Protein AF-A0A7C5BR50-F1 (afdb_monomer)

Secondary structure (DSSP, 8-state):
-PPP-----HHHHHHHHHHHTTS-GGGTTSHHHHHHHHHH--SS--HHHHHHHTT--TTHHHHHHHHHHHHTTHHHHHHHHHHHHHHHS---S--------------STT-TTTTT----

Nearest PDB structures (foldseek):
  7sbo-assembly1_B  TM=2.735E-01  e=9.217E+00  Severe acute respiratory syndrome coronavirus 2

Solvent-accessible surface area (backbone atoms only — not comparable to full-atom values): 7724 Å² total; per-residue (Å²): 132,88,74,80,87,76,75,72,56,70,65,55,55,52,50,49,51,53,43,39,70,63,52,61,75,91,63,64,81,60,48,65,55,51,53,48,7,70,73,68,42,78,78,74,95,41,71,72,46,12,38,42,69,65,70,54,71,90,60,57,67,61,51,54,56,48,49,58,57,46,60,79,35,43,68,51,32,49,51,42,47,51,55,48,47,65,73,70,47,90,75,68,101,74,81,83,90,81,87,83,84,73,62,66,86,61,85,61,100,88,44,85,52,52,68,68,57,73,87,129

Structure (mmCIF, N/CA/C/O backbone):
data_AF-A0A7C5BR50-F1
#
_entry.id   AF-A0A7C5BR50-F1
#
loop_
_atom_site.group_PDB
_atom_site.id
_atom_site.type_symbol
_atom_site.label_atom_id
_atom_site.label_alt_id
_atom_site.label_comp_id
_atom_site.label_asym_id
_atom_site.label_entity_id
_atom_site.label_seq_id
_atom_site.pdbx_PDB_ins_code
_atom_site.Cartn_x
_atom_site.Cartn_y
_atom_site.Car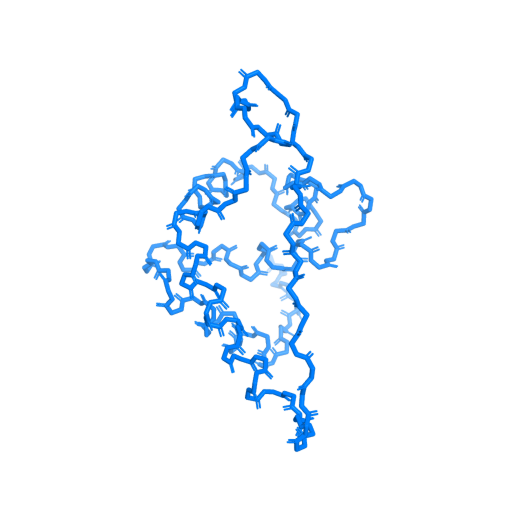tn_z
_atom_site.occupancy
_atom_site.B_iso_or_equiv
_atom_site.auth_seq_id
_atom_site.auth_comp_id
_atom_site.auth_asym_id
_atom_site.auth_atom_id
_atom_site.pdbx_PDB_model_num
ATOM 1 N N . MET A 1 1 ? 18.582 -23.118 -17.614 1.00 38.44 1 MET A N 1
ATOM 2 C CA . MET A 1 1 ? 18.228 -21.983 -16.731 1.00 38.44 1 MET A CA 1
ATOM 3 C C . MET A 1 1 ? 17.505 -22.529 -15.511 1.00 38.44 1 MET A C 1
ATOM 5 O O . MET A 1 1 ? 16.447 -23.127 -15.672 1.00 38.44 1 MET A O 1
ATOM 9 N N . ALA A 1 2 ? 18.101 -22.405 -14.323 1.00 34.56 2 ALA A N 1
ATOM 10 C CA . ALA A 1 2 ? 17.467 -22.831 -13.079 1.00 34.56 2 ALA A CA 1
ATOM 11 C C . ALA A 1 2 ? 16.257 -21.930 -12.801 1.00 34.56 2 ALA A C 1
ATOM 13 O O . ALA A 1 2 ? 16.392 -20.708 -12.745 1.00 34.56 2 ALA A O 1
ATOM 14 N N . ARG A 1 3 ? 15.067 -22.524 -12.683 1.00 32.69 3 ARG A N 1
ATOM 15 C CA . ARG A 1 3 ? 13.879 -21.794 -12.232 1.00 32.69 3 ARG A CA 1
ATOM 16 C C . ARG A 1 3 ? 14.086 -21.460 -10.751 1.00 32.69 3 ARG A C 1
ATOM 18 O O . ARG A 1 3 ? 14.467 -22.365 -10.008 1.00 32.69 3 ARG A O 1
ATOM 25 N N . PRO A 1 4 ? 13.881 -20.209 -10.308 1.00 38.22 4 PRO A N 1
ATOM 26 C CA . PRO A 1 4 ? 13.996 -19.884 -8.894 1.00 38.22 4 PRO A CA 1
ATOM 27 C C . PRO A 1 4 ? 13.007 -20.754 -8.108 1.00 38.22 4 PRO A C 1
ATOM 29 O O . PRO A 1 4 ? 11.806 -20.717 -8.357 1.00 38.22 4 PRO A O 1
ATOM 32 N N . ASN A 1 5 ? 13.526 -21.562 -7.177 1.00 44.72 5 ASN A N 1
ATOM 33 C CA . ASN A 1 5 ? 12.764 -22.526 -6.370 1.00 44.72 5 ASN A CA 1
ATOM 34 C C . ASN A 1 5 ? 12.019 -21.852 -5.198 1.00 44.72 5 ASN A C 1
ATOM 36 O O . ASN A 1 5 ? 11.689 -22.481 -4.196 1.00 44.72 5 ASN A O 1
ATOM 40 N N . TRP A 1 6 ? 11.806 -20.540 -5.303 1.00 44.88 6 TRP A N 1
ATOM 41 C CA . TRP A 1 6 ? 11.078 -19.755 -4.323 1.00 44.88 6 TRP A CA 1
ATOM 42 C C . TRP A 1 6 ? 9.585 -19.857 -4.620 1.00 44.88 6 TRP A C 1
ATOM 44 O O . TRP A 1 6 ? 9.068 -19.204 -5.528 1.00 44.88 6 TRP A O 1
ATOM 54 N N . GLN A 1 7 ? 8.892 -20.686 -3.845 1.00 44.97 7 GLN A N 1
ATOM 55 C CA . GLN A 1 7 ? 7.439 -20.677 -3.797 1.00 44.97 7 GLN A CA 1
ATOM 56 C C . GLN A 1 7 ? 7.009 -19.702 -2.711 1.00 44.97 7 GLN A C 1
ATOM 58 O O . GLN A 1 7 ? 7.209 -19.909 -1.517 1.00 44.97 7 GLN A O 1
ATOM 63 N N . CYS A 1 8 ? 6.441 -18.597 -3.163 1.00 49.31 8 CYS A N 1
ATOM 64 C CA . CYS A 1 8 ? 5.747 -17.651 -2.321 1.00 49.31 8 CYS A CA 1
ATOM 65 C C . CYS A 1 8 ? 4.699 -18.389 -1.444 1.00 49.31 8 CYS A C 1
ATOM 67 O O . CYS A 1 8 ? 3.959 -19.215 -1.986 1.00 49.31 8 CYS A O 1
ATOM 69 N N . PRO A 1 9 ? 4.598 -18.110 -0.124 1.00 57.06 9 PRO A N 1
ATOM 70 C CA . PRO A 1 9 ? 3.550 -18.692 0.714 1.00 57.06 9 PRO A CA 1
ATOM 71 C C . PRO A 1 9 ? 2.178 -18.482 0.063 1.00 57.06 9 PRO A C 1
ATOM 73 O O . PRO A 1 9 ? 1.905 -17.382 -0.411 1.00 57.06 9 PRO A O 1
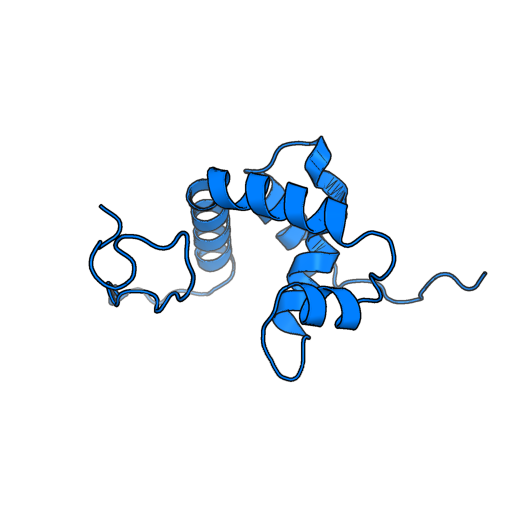AT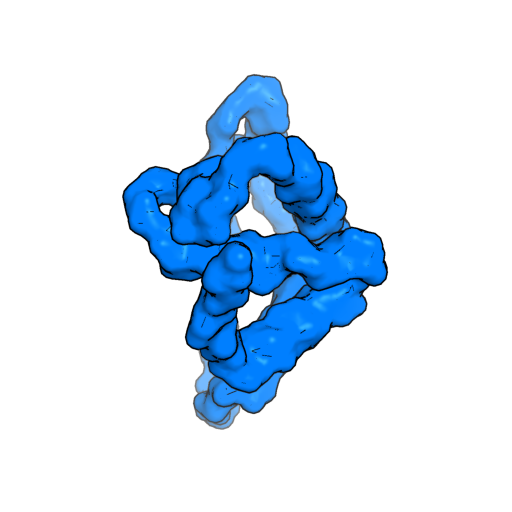OM 76 N N . SER A 1 10 ? 1.306 -19.493 0.038 1.00 62.19 10 SER A N 1
ATOM 77 C CA . SER A 1 10 ? -0.008 -19.417 -0.636 1.00 62.19 10 SER A CA 1
ATOM 78 C C . SER A 1 10 ? -0.791 -18.149 -0.274 1.00 62.19 10 SER A C 1
ATOM 80 O O . SER A 1 10 ? -1.314 -17.465 -1.153 1.00 62.19 10 SER A O 1
ATOM 82 N N . LYS A 1 11 ? -0.735 -17.763 1.006 1.00 69.12 11 LYS A N 1
ATOM 83 C CA . LYS A 1 11 ? -1.307 -16.519 1.536 1.00 69.12 11 LYS A CA 1
ATOM 84 C C . LYS A 1 11 ? -0.746 -15.257 0.882 1.00 69.12 11 LYS A C 1
ATOM 86 O O . LYS A 1 11 ? -1.487 -14.320 0.655 1.00 69.12 11 LYS A O 1
ATOM 91 N N . TRP A 1 12 ? 0.542 -15.202 0.554 1.00 73.44 12 TRP A N 1
ATOM 92 C CA . TRP A 1 12 ? 1.130 -14.025 -0.089 1.00 73.44 12 TRP A CA 1
ATOM 93 C C . TRP A 1 12 ? 0.658 -13.856 -1.529 1.00 73.44 12 TRP A C 1
ATOM 95 O O . TRP A 1 12 ? 0.381 -12.732 -1.937 1.00 73.44 12 TRP A O 1
ATOM 105 N N . SER A 1 13 ? 0.544 -14.941 -2.299 1.00 74.44 13 SER A N 1
ATOM 106 C CA . SER A 1 13 ? -0.008 -14.852 -3.658 1.00 74.44 13 SER A CA 1
ATOM 107 C C . SER A 1 13 ? -1.475 -14.420 -3.607 1.00 74.44 13 SER A C 1
ATOM 109 O O . SER A 1 13 ? -1.856 -13.467 -4.278 1.00 74.44 13 SER A O 1
ATOM 111 N N . GLU A 1 14 ? -2.254 -15.028 -2.711 1.00 78.31 14 GLU A N 1
ATOM 112 C CA . GLU A 1 14 ? -3.658 -14.682 -2.474 1.00 78.31 14 GLU A CA 1
ATOM 113 C C . GLU A 1 14 ? -3.836 -13.218 -2.039 1.00 78.31 14 GLU A C 1
ATOM 115 O O . GLU A 1 14 ? -4.649 -12.490 -2.604 1.00 78.31 14 GLU A O 1
ATOM 120 N N . TRP A 1 15 ? -3.042 -12.739 -1.079 1.00 80.81 15 TRP A N 1
ATOM 121 C CA . TRP A 1 15 ? -3.091 -11.350 -0.618 1.00 80.81 15 TRP A CA 1
ATOM 122 C C . TRP A 1 15 ? -2.607 -10.376 -1.691 1.00 80.81 15 TRP A C 1
ATOM 124 O O . TRP A 1 15 ? -3.155 -9.284 -1.832 1.00 80.81 15 TRP A O 1
ATOM 134 N N . SER A 1 16 ? -1.608 -10.762 -2.488 1.00 78.81 16 SER A N 1
ATOM 135 C CA . SER A 1 16 ? -1.139 -9.949 -3.610 1.00 78.81 16 SER A CA 1
ATOM 136 C C . SER A 1 16 ? -2.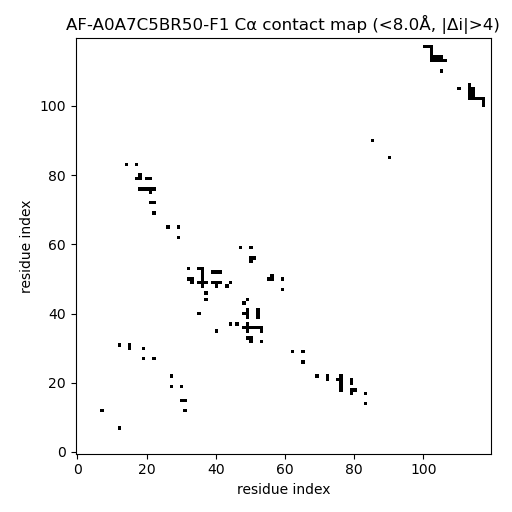210 -9.799 -4.694 1.00 78.81 16 SER A C 1
ATOM 138 O O . SER A 1 16 ? -2.321 -8.718 -5.282 1.00 78.81 16 SER A O 1
ATOM 140 N N . ASP A 1 17 ? -3.017 -10.835 -4.928 1.00 80.25 17 ASP A N 1
ATOM 141 C CA . ASP A 1 17 ? -4.159 -10.794 -5.842 1.00 80.25 17 ASP A CA 1
ATOM 142 C C . ASP A 1 17 ? -5.352 -10.035 -5.256 1.00 80.25 17 ASP A C 1
ATOM 144 O O . ASP A 1 17 ? -5.990 -9.257 -5.966 1.00 80.25 17 ASP A O 1
ATOM 148 N N . TRP A 1 18 ? -5.598 -10.154 -3.951 1.00 82.12 18 TRP A N 1
ATOM 149 C CA . TRP A 1 18 ? -6.600 -9.355 -3.244 1.00 82.12 18 TRP A CA 1
ATOM 150 C C . TRP A 1 18 ? -6.325 -7.853 -3.389 1.00 82.12 18 TRP A C 1
ATOM 152 O O . TRP A 1 18 ? -7.179 -7.081 -3.828 1.00 82.12 18 TRP A O 1
ATOM 162 N N . LEU A 1 19 ? -5.087 -7.430 -3.118 1.00 79.44 19 LEU A N 1
ATOM 163 C CA . LEU A 1 19 ? -4.656 -6.038 -3.295 1.00 79.44 19 LEU A CA 1
ATOM 164 C C . LEU A 1 19 ? -4.715 -5.587 -4.765 1.00 79.44 19 LEU A C 1
ATOM 166 O O . LEU A 1 19 ? -4.826 -4.393 -5.051 1.00 79.44 19 LEU A O 1
ATOM 170 N N . ALA A 1 20 ? -4.672 -6.529 -5.709 1.00 75.94 20 ALA A N 1
ATOM 171 C CA . ALA A 1 20 ? -4.777 -6.258 -7.136 1.00 75.94 20 ALA A CA 1
ATOM 172 C C . ALA A 1 20 ? -6.196 -5.949 -7.610 1.00 75.94 20 ALA A C 1
ATOM 174 O O . ALA A 1 20 ? -6.338 -5.437 -8.721 1.00 75.94 20 ALA A O 1
ATOM 175 N N . ALA A 1 21 ? -7.230 -6.261 -6.822 1.00 75.12 21 ALA A N 1
ATOM 176 C CA . ALA A 1 21 ? -8.623 -6.082 -7.227 1.00 75.12 21 ALA A CA 1
ATOM 177 C C . ALA A 1 21 ? -8.942 -4.620 -7.597 1.00 75.12 21 ALA A C 1
ATOM 179 O O . ALA A 1 21 ? -9.750 -4.370 -8.489 1.00 75.12 21 ALA A O 1
ATOM 180 N N . GLY A 1 22 ? -8.247 -3.652 -6.985 1.00 68.12 22 GLY A N 1
ATOM 181 C CA . GLY A 1 22 ? -8.351 -2.230 -7.333 1.00 68.12 22 GLY A CA 1
ATOM 182 C C . GLY A 1 22 ? -7.566 -1.809 -8.587 1.00 68.12 22 GLY A C 1
ATOM 183 O O . GLY A 1 22 ? -7.796 -0.728 -9.139 1.00 68.12 22 GLY A O 1
ATOM 184 N N . LEU A 1 23 ? -6.635 -2.633 -9.080 1.00 72.12 23 LEU A N 1
ATOM 185 C CA . LEU A 1 23 ? -5.702 -2.291 -10.160 1.00 72.12 23 LEU A CA 1
ATOM 186 C C . LEU A 1 23 ? -6.151 -2.802 -11.534 1.00 72.12 23 LEU A C 1
ATOM 188 O O . LEU A 1 23 ? -6.912 -3.757 -11.671 1.00 72.12 23 LEU A O 1
ATOM 192 N N . HIS A 1 24 ? -5.672 -2.136 -12.590 1.00 69.94 24 HIS A N 1
ATOM 193 C CA . HIS A 1 24 ? -5.979 -2.543 -13.962 1.00 69.94 24 HIS A CA 1
ATOM 194 C C . HIS A 1 24 ? -5.270 -3.863 -14.317 1.00 69.94 24 HIS A C 1
ATOM 196 O O . HIS A 1 24 ? -4.159 -4.126 -13.857 1.00 69.94 24 HIS A O 1
ATOM 202 N N . ALA A 1 25 ? -5.882 -4.689 -15.175 1.00 67.00 25 ALA A N 1
ATOM 203 C CA . ALA A 1 25 ? -5.379 -6.026 -15.514 1.00 67.00 25 ALA A CA 1
ATOM 204 C C . ALA A 1 25 ? -3.939 -6.032 -16.076 1.00 67.00 25 ALA A C 1
ATOM 206 O O . ALA A 1 25 ? -3.166 -6.938 -15.770 1.00 67.00 25 ALA A O 1
ATOM 207 N N . ARG A 1 26 ? -3.542 -4.990 -16.827 1.00 68.12 26 ARG A N 1
ATOM 208 C CA . ARG A 1 26 ? -2.188 -4.865 -17.417 1.00 68.12 26 ARG A CA 1
ATOM 209 C C . ARG A 1 26 ? -1.073 -4.730 -16.376 1.00 68.12 26 ARG A C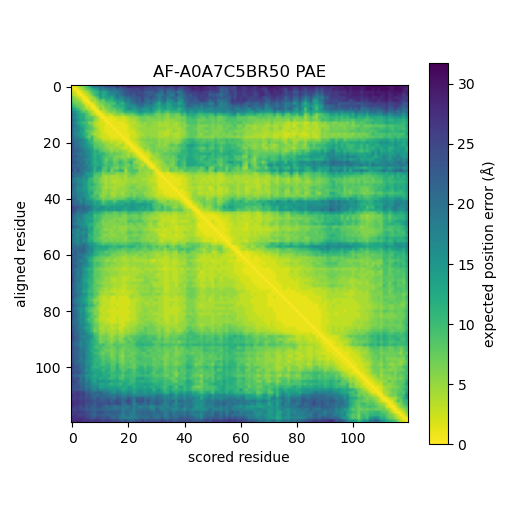 1
ATOM 211 O O . ARG A 1 26 ? 0.066 -5.094 -16.646 1.00 68.12 26 ARG A O 1
ATOM 218 N N . ASP A 1 27 ? -1.427 -4.261 -15.186 1.00 63.19 27 ASP A N 1
ATOM 219 C CA . ASP A 1 27 ? -0.499 -4.027 -14.082 1.00 63.19 27 ASP A CA 1
ATOM 220 C C . ASP A 1 27 ? -0.383 -5.276 -13.167 1.00 63.19 27 ASP A C 1
ATOM 222 O O . ASP A 1 27 ? 0.386 -5.308 -12.206 1.00 63.19 27 ASP A O 1
ATOM 226 N N . ARG A 1 28 ? -1.130 -6.341 -13.532 1.00 66.25 28 ARG A N 1
ATOM 227 C CA . ARG A 1 28 ? -0.958 -7.791 -13.287 1.00 66.25 28 ARG A CA 1
ATOM 228 C C . ARG A 1 28 ? 0.292 -8.295 -12.539 1.00 66.25 28 ARG A C 1
ATOM 230 O O . ARG A 1 28 ? 0.231 -8.879 -11.468 1.00 66.25 28 ARG A O 1
ATOM 237 N N . TRP A 1 29 ? 1.441 -8.183 -13.173 1.00 66.88 29 TRP A N 1
ATOM 238 C CA . TRP A 1 29 ? 2.531 -9.123 -12.907 1.00 66.88 29 TRP A CA 1
ATOM 239 C C . TRP A 1 29 ? 3.716 -8.498 -12.158 1.00 66.88 29 TRP A C 1
ATOM 241 O O . TRP A 1 29 ? 4.598 -9.214 -11.701 1.00 66.88 29 TRP A O 1
ATOM 251 N N . ARG A 1 30 ? 3.715 -7.173 -11.955 1.00 69.38 30 ARG A N 1
ATOM 252 C CA . ARG A 1 30 ? 4.802 -6.425 -11.287 1.00 69.38 30 ARG A CA 1
ATOM 253 C C . ARG A 1 30 ? 4.618 -6.274 -9.766 1.00 69.38 30 ARG A C 1
ATOM 255 O O . ARG A 1 30 ? 5.501 -5.767 -9.078 1.00 69.38 30 ARG A O 1
ATOM 262 N N . ARG A 1 31 ? 3.478 -6.717 -9.225 1.00 70.75 31 ARG A N 1
ATOM 263 C CA . ARG A 1 31 ? 3.018 -6.419 -7.854 1.00 70.75 31 ARG A CA 1
ATOM 264 C C . ARG A 1 31 ? 3.731 -7.168 -6.741 1.00 70.75 31 ARG A C 1
ATOM 266 O O . ARG A 1 31 ? 4.158 -6.544 -5.777 1.00 70.75 31 ARG A O 1
ATOM 273 N N . SER A 1 32 ? 3.825 -8.489 -6.849 1.00 71.62 32 SER A N 1
ATOM 274 C CA . SER A 1 32 ? 4.464 -9.329 -5.830 1.00 71.62 32 SER A CA 1
ATOM 275 C C . SER A 1 32 ? 5.941 -8.966 -5.675 1.00 71.62 32 SER A C 1
ATOM 277 O O . SER A 1 32 ? 6.449 -8.924 -4.560 1.00 71.62 32 SER A O 1
ATOM 279 N N . VAL A 1 33 ? 6.584 -8.604 -6.789 1.00 75.44 33 VAL A N 1
ATOM 280 C CA . VAL A 1 33 ? 7.956 -8.091 -6.854 1.00 75.44 33 VAL A CA 1
ATOM 281 C C . VAL A 1 33 ? 8.081 -6.747 -6.131 1.00 75.44 33 VAL A C 1
ATOM 283 O O . VAL A 1 33 ? 8.973 -6.589 -5.303 1.00 75.44 33 VAL A O 1
ATOM 286 N N . LEU A 1 34 ? 7.165 -5.800 -6.374 1.00 79.12 34 LEU A N 1
ATOM 287 C CA . LEU A 1 34 ? 7.173 -4.510 -5.676 1.00 79.12 34 LEU A CA 1
ATOM 288 C C . LEU A 1 34 ? 6.948 -4.675 -4.164 1.00 79.12 34 LEU A C 1
ATOM 290 O O . LEU A 1 34 ? 7.686 -4.095 -3.374 1.00 79.12 34 LEU A O 1
ATOM 294 N N . LEU A 1 35 ? 5.958 -5.477 -3.755 1.00 78.88 35 LEU A N 1
ATOM 295 C CA . LEU A 1 35 ? 5.659 -5.729 -2.341 1.00 78.88 35 LEU A CA 1
ATOM 296 C C . LEU A 1 35 ? 6.828 -6.423 -1.631 1.00 78.88 35 LEU A C 1
ATOM 298 O O . LEU A 1 35 ? 7.196 -6.025 -0.529 1.00 78.88 35 LEU A O 1
ATOM 302 N N . ALA A 1 36 ? 7.452 -7.410 -2.276 1.00 78.06 36 ALA A N 1
ATOM 303 C CA . ALA A 1 36 ? 8.647 -8.059 -1.749 1.00 78.06 36 ALA A CA 1
ATOM 304 C C . ALA A 1 36 ? 9.806 -7.057 -1.632 1.00 78.06 36 ALA A C 1
ATOM 306 O O . ALA A 1 36 ? 10.463 -6.999 -0.598 1.00 78.06 36 ALA A O 1
ATOM 307 N N . GLY A 1 37 ? 10.005 -6.203 -2.639 1.00 78.12 37 GLY A N 1
ATOM 308 C CA . GLY A 1 37 ? 11.006 -5.141 -2.593 1.00 78.12 37 GLY A CA 1
ATOM 309 C C . GLY A 1 37 ? 10.773 -4.159 -1.444 1.00 78.12 37 GLY A C 1
ATOM 310 O O . GLY A 1 37 ? 11.720 -3.799 -0.759 1.00 78.12 37 GLY A O 1
ATOM 311 N N . ILE A 1 38 ? 9.527 -3.758 -1.176 1.00 79.75 38 ILE A N 1
ATOM 312 C CA . ILE A 1 38 ? 9.197 -2.855 -0.059 1.00 79.75 38 ILE A CA 1
ATOM 313 C C . ILE A 1 38 ? 9.498 -3.504 1.298 1.00 79.75 38 ILE A C 1
ATOM 315 O O . ILE A 1 38 ? 10.030 -2.835 2.183 1.00 79.75 38 ILE A O 1
ATOM 319 N N . LEU A 1 39 ? 9.158 -4.784 1.470 1.00 79.19 39 LEU A N 1
ATOM 320 C CA . LEU A 1 39 ? 9.319 -5.474 2.752 1.00 79.19 39 LEU A CA 1
ATOM 321 C C . LEU A 1 39 ? 10.755 -5.923 3.028 1.00 79.19 39 LEU A C 1
ATOM 323 O O . LEU A 1 39 ? 11.185 -5.890 4.178 1.00 79.19 39 LEU A O 1
ATOM 327 N N . PHE A 1 40 ? 11.486 -6.347 1.996 1.00 76.50 40 PHE A N 1
ATOM 328 C CA . PHE A 1 40 ? 12.799 -6.980 2.143 1.00 76.50 40 PHE A CA 1
ATOM 329 C C . PHE A 1 40 ? 13.975 -6.078 1.740 1.00 76.50 40 PHE A C 1
ATOM 331 O O . PHE A 1 40 ? 15.127 -6.484 1.896 1.00 76.50 40 PHE A O 1
ATOM 338 N N . ALA A 1 41 ? 13.735 -4.853 1.255 1.00 78.56 41 ALA A N 1
ATOM 339 C CA . ALA A 1 41 ? 14.814 -3.894 1.019 1.00 78.56 41 ALA A CA 1
ATOM 340 C C . ALA A 1 41 ? 15.543 -3.541 2.322 1.00 78.56 41 ALA A C 1
ATOM 342 O O . ALA A 1 41 ? 14.960 -2.967 3.245 1.00 78.56 41 ALA A O 1
ATOM 343 N N . ALA A 1 42 ? 16.848 -3.799 2.357 1.00 68.44 42 ALA A N 1
ATOM 344 C CA . ALA A 1 42 ? 17.737 -3.312 3.402 1.00 68.44 42 ALA A CA 1
ATOM 345 C C . ALA A 1 42 ? 18.377 -1.971 2.992 1.00 68.44 42 ALA A C 1
ATOM 347 O O . ALA A 1 42 ? 18.766 -1.778 1.839 1.00 68.44 42 ALA A O 1
ATOM 348 N N . GLY A 1 43 ? 18.517 -1.039 3.942 1.00 70.75 43 GLY A N 1
ATOM 349 C CA . GLY A 1 43 ? 19.168 0.258 3.720 1.00 70.75 43 GLY A CA 1
ATOM 350 C C . GLY A 1 43 ? 18.209 1.383 3.311 1.00 70.75 43 GLY A C 1
ATOM 351 O O . GLY A 1 43 ? 17.102 1.503 3.838 1.00 70.75 43 GLY A O 1
ATOM 352 N N . ARG A 1 44 ? 18.646 2.278 2.411 1.00 63.19 44 ARG A N 1
ATOM 353 C CA . ARG A 1 44 ? 17.852 3.452 2.013 1.00 63.19 44 ARG A CA 1
ATOM 354 C C . ARG A 1 44 ? 16.606 2.995 1.241 1.00 63.19 44 ARG A C 1
ATOM 356 O O . ARG A 1 44 ? 16.723 2.416 0.164 1.00 63.19 44 ARG A O 1
ATOM 363 N N . ARG A 1 45 ? 15.419 3.294 1.781 1.00 69.44 45 ARG A N 1
ATOM 364 C CA . ARG A 1 45 ? 14.099 2.927 1.231 1.00 69.44 45 ARG A CA 1
ATOM 365 C C . ARG A 1 45 ? 13.737 3.742 -0.019 1.00 69.44 45 ARG A C 1
ATOM 367 O O . ARG A 1 45 ? 12.811 4.544 -0.004 1.00 69.44 45 ARG A O 1
ATOM 374 N N . ILE A 1 46 ? 14.498 3.560 -1.095 1.00 77.19 46 ILE A N 1
ATOM 375 C CA . ILE A 1 46 ? 14.189 4.089 -2.429 1.00 77.19 46 ILE A CA 1
ATOM 376 C C . ILE A 1 46 ? 13.665 2.970 -3.327 1.00 77.19 46 ILE A C 1
ATOM 378 O O . ILE A 1 46 ? 14.096 1.822 -3.214 1.00 77.19 46 ILE A O 1
ATOM 382 N N . VAL A 1 47 ? 12.772 3.320 -4.255 1.00 78.06 47 VAL A N 1
ATOM 383 C CA . VAL A 1 47 ? 12.135 2.385 -5.202 1.00 78.06 47 VAL A CA 1
ATOM 384 C C . VAL A 1 47 ? 13.168 1.522 -5.926 1.00 78.06 47 VAL A C 1
ATOM 386 O O . VAL A 1 47 ? 13.078 0.298 -5.913 1.00 78.06 47 VAL A O 1
ATOM 389 N N . SER A 1 48 ? 14.209 2.143 -6.482 1.00 79.50 48 SER A N 1
ATOM 390 C CA . SER A 1 48 ? 15.281 1.432 -7.189 1.00 79.50 48 SER A CA 1
ATOM 391 C C . SER A 1 48 ? 16.115 0.523 -6.279 1.00 79.50 48 SER A C 1
ATOM 393 O O . SER A 1 48 ? 16.712 -0.440 -6.749 1.00 79.50 48 SER A O 1
ATOM 395 N N . GLY A 1 49 ? 16.178 0.805 -4.977 1.00 81.25 49 GLY A N 1
ATOM 396 C CA . GLY A 1 49 ? 16.822 -0.057 -3.986 1.00 81.25 49 GLY A CA 1
ATOM 397 C C . GLY A 1 49 ? 16.006 -1.321 -3.738 1.00 81.25 49 GLY A C 1
ATOM 398 O O . GLY A 1 49 ? 16.544 -2.421 -3.818 1.00 81.25 49 GLY A O 1
ATOM 399 N N . GLY A 1 50 ? 14.694 -1.173 -3.530 1.00 81.56 50 GLY A N 1
ATOM 400 C CA . GLY A 1 50 ? 13.799 -2.316 -3.345 1.00 81.56 50 GLY A CA 1
ATOM 401 C C . GLY A 1 50 ? 13.663 -3.183 -4.588 1.00 81.56 50 GLY A C 1
ATOM 402 O O . GLY A 1 50 ? 13.697 -4.402 -4.482 1.00 81.56 50 GLY A O 1
ATOM 403 N N . LEU A 1 51 ? 13.612 -2.571 -5.771 1.00 82.56 51 LEU A N 1
ATOM 404 C CA . LEU A 1 51 ? 13.600 -3.293 -7.041 1.00 82.56 51 LEU A CA 1
ATOM 405 C C . LEU A 1 51 ? 14.916 -4.058 -7.285 1.00 82.56 51 LEU A C 1
ATOM 407 O O . LEU A 1 51 ? 14.875 -5.213 -7.706 1.00 82.56 51 LEU A O 1
ATOM 411 N N . ARG A 1 52 ? 16.077 -3.488 -6.925 1.00 82.56 52 ARG A N 1
ATOM 412 C CA . ARG A 1 52 ? 17.358 -4.223 -6.956 1.00 82.56 52 ARG A CA 1
ATOM 413 C C . ARG A 1 52 ? 17.390 -5.397 -5.990 1.00 82.56 52 ARG A C 1
ATOM 415 O O . ARG A 1 52 ? 17.902 -6.450 -6.354 1.00 82.56 52 ARG A O 1
ATOM 422 N N . ALA A 1 53 ? 16.836 -5.236 -4.788 1.00 82.31 53 ALA A N 1
ATOM 423 C CA . ALA A 1 53 ? 16.808 -6.294 -3.777 1.00 82.31 53 ALA A CA 1
ATOM 424 C C . ALA A 1 53 ? 16.053 -7.552 -4.249 1.00 82.31 53 ALA A C 1
ATOM 426 O O . ALA A 1 53 ? 16.335 -8.649 -3.780 1.00 82.31 53 ALA A O 1
ATOM 427 N N . VAL A 1 54 ? 15.138 -7.402 -5.211 1.00 81.06 54 VAL A N 1
ATOM 428 C CA . VAL A 1 54 ? 14.380 -8.499 -5.835 1.00 81.06 54 VAL A CA 1
ATOM 429 C C . VAL A 1 54 ? 14.868 -8.849 -7.248 1.00 81.06 54 VAL A C 1
ATOM 431 O O . VAL A 1 54 ? 14.203 -9.595 -7.962 1.00 81.06 54 VAL A O 1
ATOM 434 N N . GLY A 1 55 ? 16.036 -8.337 -7.654 1.00 83.06 55 GLY A N 1
ATOM 435 C CA . GLY A 1 55 ? 16.715 -8.709 -8.900 1.00 83.06 55 GLY A CA 1
ATOM 436 C C . GLY A 1 55 ? 16.275 -7.956 -10.160 1.00 83.06 55 GLY A C 1
ATOM 437 O O . GLY A 1 55 ? 16.677 -8.336 -11.256 1.00 83.06 55 GLY A O 1
ATOM 438 N N . VAL A 1 56 ? 15.479 -6.889 -10.044 1.00 83.00 56 VAL 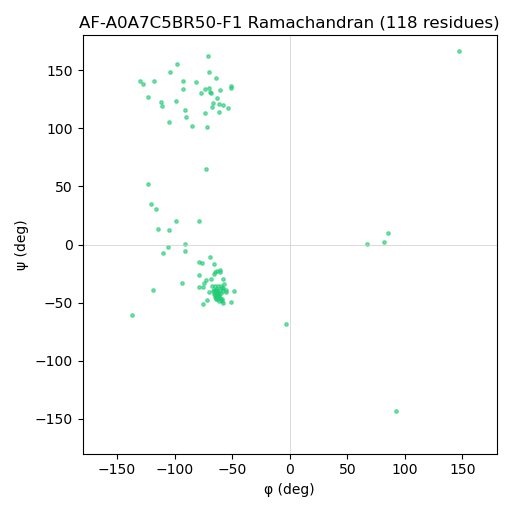A N 1
ATOM 439 C CA . VAL A 1 56 ? 15.111 -6.042 -11.192 1.00 83.00 56 VAL A CA 1
ATOM 440 C C . VAL A 1 56 ? 16.291 -5.132 -11.545 1.00 83.00 56 VAL A C 1
ATOM 442 O O . VAL A 1 56 ? 16.858 -4.486 -10.662 1.00 83.00 56 VAL A O 1
ATOM 445 N N . SER A 1 57 ? 16.672 -5.086 -12.830 1.00 79.56 57 SER A N 1
ATOM 446 C CA . SER A 1 57 ? 17.819 -4.296 -13.310 1.00 79.56 57 SER A CA 1
ATOM 447 C C . SER A 1 57 ? 17.562 -3.520 -14.609 1.00 79.56 57 SER A C 1
ATOM 449 O O . SER A 1 57 ? 17.656 -2.302 -14.599 1.00 79.56 57 SER A O 1
ATOM 451 N N . ALA A 1 58 ? 17.242 -4.162 -15.733 1.00 80.00 58 ALA A N 1
ATOM 452 C CA . ALA A 1 58 ? 17.022 -3.424 -16.987 1.00 80.00 58 ALA A CA 1
ATOM 453 C C . ALA A 1 58 ? 15.634 -2.757 -17.044 1.00 80.00 58 ALA A C 1
ATOM 455 O O . ALA A 1 58 ? 15.460 -1.718 -17.673 1.00 80.00 58 ALA A O 1
ATOM 456 N N . ASP A 1 59 ? 14.665 -3.312 -16.314 1.00 78.12 59 ASP A N 1
ATOM 457 C CA . ASP A 1 59 ? 13.246 -2.991 -16.487 1.00 78.12 59 ASP A CA 1
ATOM 458 C C . ASP A 1 59 ? 12.708 -1.972 -15.466 1.00 78.12 59 ASP A C 1
ATOM 460 O O . ASP A 1 59 ? 11.500 -1.916 -15.235 1.00 78.12 59 ASP A O 1
ATOM 464 N N . PHE A 1 60 ? 13.567 -1.170 -14.813 1.00 77.06 60 PHE A N 1
ATOM 465 C CA . PHE A 1 60 ? 13.124 -0.208 -13.781 1.00 77.06 60 PHE A CA 1
ATOM 466 C C . PHE A 1 60 ? 12.048 0.754 -14.289 1.00 77.06 60 PHE A C 1
ATOM 468 O O . PHE A 1 60 ? 11.094 1.037 -13.566 1.00 77.06 60 PHE A O 1
ATOM 475 N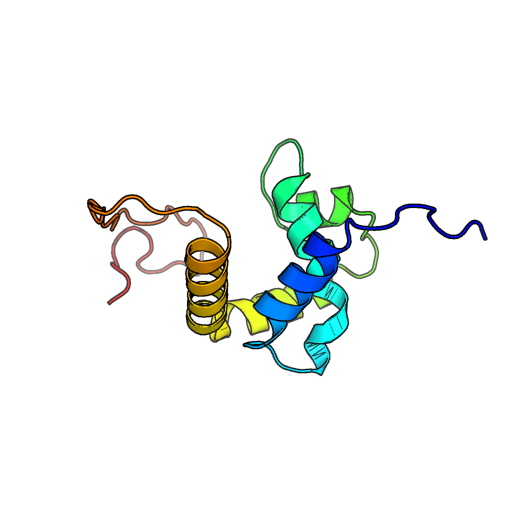 N . GLN A 1 61 ? 12.178 1.220 -15.532 1.00 80.88 61 GLN A N 1
ATOM 476 C CA . GLN A 1 61 ? 11.283 2.220 -16.114 1.00 80.88 61 GLN A CA 1
ATOM 477 C C . GLN A 1 61 ? 9.822 1.759 -16.116 1.00 80.88 61 GLN A C 1
ATOM 479 O O . GLN A 1 61 ? 8.903 2.537 -15.860 1.00 80.88 61 GLN A O 1
ATOM 484 N N . ASP A 1 62 ? 9.591 0.475 -16.355 1.00 80.38 62 ASP A N 1
ATOM 485 C CA . ASP A 1 62 ? 8.242 -0.060 -16.351 1.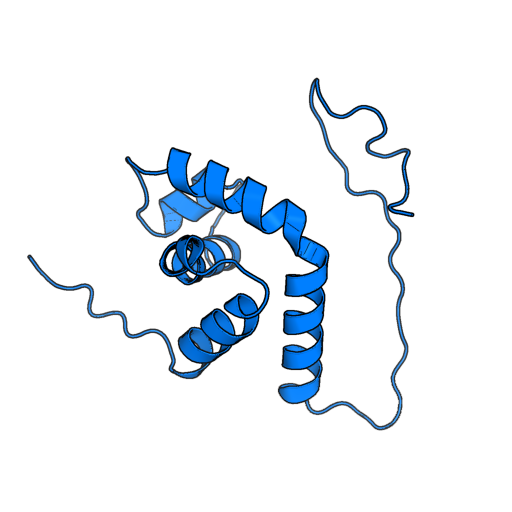00 80.38 62 ASP A CA 1
ATOM 486 C C . ASP A 1 62 ? 7.613 -0.071 -14.949 1.00 80.38 62 ASP A C 1
ATOM 488 O O . ASP A 1 62 ? 6.391 0.030 -14.802 1.00 80.38 62 ASP A O 1
ATOM 492 N N . TYR A 1 63 ? 8.438 -0.199 -13.906 1.00 80.62 63 TYR A N 1
ATOM 493 C CA . TYR A 1 63 ? 7.979 -0.089 -12.526 1.00 80.62 63 TYR A CA 1
ATOM 494 C C . TYR A 1 63 ? 7.658 1.359 -12.156 1.00 80.62 63 TYR A C 1
ATOM 496 O O . TYR A 1 63 ? 6.718 1.570 -11.397 1.00 80.62 63 TYR A O 1
ATOM 504 N N . ASP A 1 64 ? 8.336 2.351 -12.735 1.00 77.50 64 ASP A N 1
ATOM 505 C CA . ASP A 1 64 ? 7.977 3.761 -12.546 1.00 77.50 64 ASP A CA 1
ATOM 506 C C . ASP A 1 64 ? 6.604 4.082 -13.161 1.00 77.50 64 ASP A C 1
ATOM 508 O O . ASP A 1 64 ? 5.760 4.715 -12.517 1.00 77.50 64 ASP A O 1
ATOM 512 N N . TYR A 1 65 ? 6.313 3.568 -14.363 1.00 81.25 65 TYR A N 1
ATOM 513 C CA . TYR A 1 65 ? 4.975 3.675 -14.961 1.00 81.25 65 TYR A CA 1
ATOM 514 C C . TYR A 1 65 ? 3.906 2.976 -14.116 1.00 81.25 65 TYR A C 1
ATOM 516 O O . TYR A 1 65 ? 2.818 3.523 -13.898 1.00 81.25 65 TYR A O 1
ATOM 524 N N . PHE A 1 66 ? 4.220 1.782 -13.608 1.00 82.44 66 PHE A N 1
ATOM 525 C CA . PHE A 1 66 ? 3.330 1.056 -12.712 1.00 82.44 66 PHE A CA 1
ATOM 526 C C . PHE A 1 66 ? 3.072 1.837 -11.416 1.00 82.44 66 PHE A C 1
ATOM 528 O O . PHE A 1 66 ? 1.921 1.964 -11.007 1.00 82.44 66 PHE A O 1
ATOM 535 N N . LEU A 1 67 ? 4.102 2.420 -10.801 1.00 81.88 67 LEU A N 1
ATOM 536 C CA . LEU A 1 67 ? 3.973 3.223 -9.584 1.00 81.88 67 LEU A CA 1
ATOM 537 C C . LEU A 1 67 ? 3.118 4.470 -9.799 1.00 81.88 67 LEU A C 1
ATOM 539 O O . LEU A 1 67 ? 2.304 4.803 -8.938 1.00 81.88 67 LEU A O 1
ATOM 543 N N . ALA A 1 68 ? 3.228 5.124 -10.956 1.00 82.88 68 ALA A N 1
ATOM 544 C CA . ALA A 1 68 ? 2.353 6.239 -11.301 1.00 82.88 68 ALA A CA 1
ATOM 545 C C . ALA A 1 68 ? 0.880 5.800 -11.426 1.00 82.88 68 ALA A C 1
ATOM 547 O O . ALA A 1 68 ? -0.021 6.494 -10.951 1.00 82.88 68 ALA A O 1
ATOM 548 N N . SER A 1 69 ? 0.621 4.636 -12.037 1.00 82.69 69 SER A N 1
ATOM 549 C CA . SER A 1 69 ? -0.723 4.035 -12.122 1.00 82.69 69 SER A CA 1
ATOM 550 C C . SER A 1 69 ? -1.264 3.661 -10.737 1.00 82.69 69 SER A C 1
ATOM 552 O O . SER A 1 69 ? -2.403 3.990 -10.399 1.00 82.69 69 SER A O 1
ATOM 554 N N . LEU A 1 70 ? -0.420 3.039 -9.910 1.00 83.19 70 LEU A N 1
ATOM 555 C CA . LEU A 1 70 ? -0.724 2.629 -8.543 1.00 83.19 70 LEU A CA 1
ATOM 556 C C . LEU A 1 70 ? -1.051 3.835 -7.657 1.00 83.19 70 LEU A C 1
ATOM 558 O O . LEU A 1 70 ? -2.047 3.804 -6.942 1.00 83.19 70 LEU A O 1
ATOM 562 N N . GLY A 1 71 ? -0.266 4.912 -7.747 1.00 83.25 71 GLY A N 1
ATOM 563 C CA . GLY A 1 71 ? -0.478 6.141 -6.983 1.00 83.25 71 GLY A CA 1
ATOM 564 C C . GLY A 1 71 ? -1.853 6.766 -7.233 1.00 83.25 71 GLY A C 1
ATOM 565 O O . GLY A 1 71 ? -2.532 7.145 -6.283 1.00 83.25 71 GLY A O 1
ATOM 566 N N . ARG A 1 72 ? -2.333 6.768 -8.486 1.00 85.25 72 ARG A N 1
ATOM 567 C CA . ARG A 1 72 ? -3.696 7.233 -8.830 1.00 85.25 72 ARG A CA 1
ATOM 568 C C . ARG A 1 72 ? -4.814 6.359 -8.256 1.00 85.25 72 ARG A C 1
ATOM 570 O O . ARG A 1 72 ? -5.962 6.783 -8.217 1.00 85.25 72 ARG A O 1
ATOM 577 N N . LYS A 1 73 ? -4.492 5.137 -7.831 1.00 86.38 73 LYS A N 1
ATOM 578 C CA . LYS A 1 73 ? -5.427 4.157 -7.263 1.00 86.38 73 LYS A CA 1
ATOM 579 C C . LYS A 1 73 ? -5.143 3.854 -5.791 1.00 86.38 73 LYS A C 1
ATOM 581 O O . LYS A 1 73 ? -5.705 2.899 -5.254 1.00 86.38 73 LYS A O 1
ATOM 586 N N . ALA A 1 74 ? -4.308 4.662 -5.133 1.00 85.38 74 ALA A N 1
ATOM 587 C CA . ALA A 1 74 ? -3.850 4.413 -3.770 1.00 85.38 74 ALA A CA 1
ATOM 588 C C . ALA A 1 74 ? -5.013 4.238 -2.782 1.00 85.38 74 ALA A C 1
ATOM 590 O O . ALA A 1 74 ? -4.977 3.308 -1.986 1.00 85.38 74 ALA A O 1
ATOM 591 N N . GLY A 1 75 ? -6.076 5.045 -2.893 1.00 88.06 75 GLY A N 1
ATOM 592 C CA . GLY A 1 75 ? -7.273 4.902 -2.056 1.00 88.06 75 GLY A CA 1
ATOM 593 C C . GLY A 1 75 ? -7.945 3.531 -2.197 1.00 88.06 75 GLY A C 1
ATOM 594 O O . GLY A 1 75 ? -8.197 2.866 -1.201 1.00 88.06 75 GLY A O 1
ATOM 595 N N . SER A 1 76 ? -8.143 3.050 -3.429 1.00 88.31 76 SER A N 1
ATOM 596 C CA . SER A 1 76 ? -8.741 1.730 -3.682 1.00 88.31 76 SER A CA 1
ATOM 597 C C . SER A 1 76 ? -7.884 0.591 -3.122 1.00 88.31 76 SER A C 1
ATOM 599 O O . SER A 1 76 ? -8.406 -0.329 -2.492 1.00 88.31 76 SER A O 1
ATOM 601 N N . VAL A 1 77 ? -6.562 0.668 -3.301 1.00 85.94 77 VAL A N 1
ATOM 602 C CA . VAL A 1 77 ? -5.629 -0.326 -2.752 1.00 85.94 77 VAL A CA 1
ATOM 603 C C . VAL A 1 77 ? -5.603 -0.271 -1.223 1.00 85.94 77 VAL A C 1
ATOM 605 O O . VAL A 1 77 ? -5.615 -1.320 -0.583 1.00 85.94 77 VAL A O 1
ATOM 608 N N . ALA A 1 78 ? -5.635 0.925 -0.630 1.00 88.06 78 ALA A N 1
ATOM 609 C CA . ALA A 1 78 ? -5.703 1.108 0.817 1.00 88.06 78 ALA A CA 1
ATOM 610 C C . ALA A 1 78 ? -6.993 0.517 1.403 1.00 88.06 78 ALA A C 1
ATOM 612 O O . ALA A 1 78 ? -6.934 -0.174 2.416 1.00 88.06 78 ALA A O 1
ATOM 613 N N . THR A 1 79 ? -8.140 0.693 0.739 1.00 90.06 79 THR A N 1
ATOM 614 C CA . THR A 1 79 ? -9.400 0.047 1.137 1.00 90.06 79 THR A CA 1
ATOM 615 C C . THR A 1 79 ? -9.285 -1.476 1.110 1.00 90.06 79 THR A C 1
ATOM 617 O O . THR A 1 79 ? -9.680 -2.134 2.070 1.00 90.06 79 THR A O 1
ATOM 620 N N . GLN A 1 80 ? -8.715 -2.055 0.046 1.00 89.00 80 GLN A N 1
ATOM 621 C CA . GLN A 1 80 ? -8.526 -3.509 -0.036 1.00 89.00 80 GLN A CA 1
ATOM 622 C C . GLN A 1 80 ? -7.588 -4.030 1.056 1.00 89.00 80 GLN A C 1
ATOM 624 O O . GLN A 1 80 ? -7.872 -5.069 1.653 1.00 89.00 80 GLN A O 1
ATOM 629 N N . LEU A 1 81 ? -6.510 -3.299 1.354 1.00 87.94 81 LEU A N 1
ATOM 630 C CA . LEU A 1 81 ? -5.602 -3.625 2.451 1.00 87.94 81 LEU A CA 1
ATOM 631 C C . LEU A 1 81 ? -6.309 -3.556 3.807 1.00 87.94 81 LEU A C 1
ATOM 633 O O . LEU A 1 81 ? -6.164 -4.470 4.610 1.00 87.94 81 LEU A O 1
ATOM 637 N N . PHE A 1 82 ? -7.101 -2.512 4.052 1.00 89.00 82 PHE A N 1
ATOM 638 C CA . PHE A 1 82 ? -7.866 -2.367 5.288 1.00 89.00 82 PHE A CA 1
ATOM 639 C C . PHE A 1 82 ? -8.828 -3.544 5.496 1.00 89.00 82 PHE A C 1
ATOM 641 O O . PHE A 1 82 ? -8.800 -4.178 6.547 1.00 89.00 82 PHE A O 1
ATOM 648 N N . LEU A 1 83 ? -9.605 -3.912 4.472 1.00 90.06 83 LEU A N 1
ATOM 649 C CA . LEU A 1 83 ? -10.495 -5.079 4.526 1.00 90.06 83 LEU A CA 1
ATOM 650 C C . LEU A 1 83 ? -9.731 -6.385 4.775 1.00 90.06 83 LEU A C 1
ATOM 652 O O . LEU A 1 83 ? -10.187 -7.232 5.543 1.00 90.06 83 LEU A O 1
ATOM 656 N N . LEU A 1 84 ? -8.556 -6.543 4.157 1.00 87.12 84 LEU A N 1
ATOM 657 C CA . LEU A 1 84 ? -7.704 -7.706 4.383 1.00 87.12 84 LEU A CA 1
ATOM 658 C C . LEU A 1 84 ? -7.214 -7.771 5.837 1.00 87.12 84 LEU A C 1
ATOM 660 O O . LEU A 1 84 ? -7.219 -8.850 6.428 1.00 87.12 84 LEU A O 1
ATOM 664 N N . VAL A 1 85 ? -6.839 -6.635 6.430 1.00 87.69 85 VAL A N 1
ATOM 665 C CA . VAL A 1 85 ? -6.453 -6.541 7.846 1.00 87.69 85 VAL A CA 1
ATOM 666 C C . VAL A 1 85 ? -7.617 -6.942 8.751 1.00 87.69 85 VAL A C 1
ATOM 668 O O . VAL A 1 85 ? -7.427 -7.807 9.603 1.00 87.69 85 VAL A O 1
ATOM 671 N N . LEU A 1 86 ? -8.821 -6.400 8.525 1.00 86.69 86 LEU A N 1
ATOM 672 C CA . LEU A 1 86 ? -10.015 -6.756 9.305 1.00 86.69 86 LEU A CA 1
ATOM 673 C C . LEU A 1 86 ? -10.354 -8.252 9.214 1.00 86.69 86 LEU A C 1
ATOM 675 O O . LEU A 1 86 ? -10.808 -8.842 10.187 1.00 86.69 86 LEU A O 1
ATOM 679 N N . ARG A 1 87 ? -10.136 -8.872 8.047 1.00 84.12 87 ARG A N 1
ATOM 680 C CA . ARG A 1 87 ? -10.370 -10.309 7.831 1.00 84.12 87 ARG A CA 1
ATOM 681 C C . ARG A 1 87 ? -9.307 -11.191 8.486 1.00 84.12 87 ARG A C 1
ATOM 683 O O . ARG A 1 87 ? -9.595 -12.329 8.844 1.00 84.12 87 ARG A O 1
ATOM 690 N N . THR A 1 88 ? -8.068 -10.713 8.551 1.00 84.69 88 THR A N 1
ATOM 691 C CA . THR A 1 88 ? -6.912 -11.535 8.939 1.00 84.69 88 THR A CA 1
ATOM 692 C C . THR A 1 88 ? -6.609 -11.438 10.428 1.00 84.69 88 THR A C 1
ATOM 694 O O . THR A 1 88 ? -6.129 -12.406 11.016 1.00 84.69 88 THR A O 1
ATOM 697 N N . LEU A 1 89 ? -6.858 -10.278 11.035 1.00 84.81 89 LEU A N 1
ATOM 698 C CA . LEU A 1 89 ? -6.606 -10.056 12.450 1.00 84.81 89 LEU A CA 1
ATOM 699 C C . LEU A 1 89 ? -7.859 -10.354 13.270 1.00 84.81 89 LEU A C 1
ATOM 701 O O . LEU A 1 89 ? -8.946 -9.874 12.959 1.00 84.81 89 LEU A O 1
ATOM 705 N N . SER A 1 90 ? -7.690 -11.092 14.364 1.00 87.62 90 SER A N 1
ATOM 706 C CA . SER A 1 90 ? -8.724 -11.219 15.389 1.00 87.62 90 SER A CA 1
ATOM 707 C C . SER A 1 90 ? -8.821 -9.903 16.155 1.00 87.62 90 SER A C 1
ATOM 709 O O . SER A 1 90 ? -7.974 -9.606 16.999 1.00 87.62 90 SER A O 1
ATOM 711 N N . LEU A 1 91 ? -9.819 -9.090 15.822 1.00 86.69 91 LEU A N 1
ATOM 712 C CA . LEU A 1 91 ? -10.032 -7.801 16.470 1.00 86.69 91 LEU A CA 1
ATOM 713 C C . LEU A 1 91 ? -10.771 -7.981 17.804 1.00 86.69 91 LEU A C 1
ATOM 715 O O . LEU A 1 91 ? -11.695 -8.791 17.876 1.00 86.69 91 LEU A O 1
ATOM 719 N N . PRO A 1 92 ? -10.388 -7.241 18.855 1.00 90.06 92 PRO A N 1
ATOM 720 C CA . PRO A 1 92 ? -11.138 -7.210 20.106 1.00 90.06 92 PRO A CA 1
ATOM 721 C C . PRO A 1 92 ? -12.469 -6.457 19.948 1.00 90.06 92 PRO A C 1
ATOM 723 O O . PRO A 1 92 ? -12.623 -5.628 19.052 1.00 90.06 92 PRO A O 1
ATOM 726 N N . ASP A 1 93 ? -13.394 -6.666 20.891 1.00 92.19 93 ASP A N 1
ATOM 727 C CA . ASP A 1 93 ? -14.724 -6.025 20.904 1.00 92.19 93 ASP A CA 1
ATOM 728 C C . ASP A 1 93 ? -14.678 -4.489 20.975 1.00 92.19 93 ASP A C 1
ATOM 730 O O . ASP A 1 93 ? -15.642 -3.805 20.630 1.00 92.19 93 ASP A O 1
ATOM 734 N N . ARG A 1 94 ? -13.562 -3.923 21.454 1.00 93.12 94 ARG A N 1
ATOM 735 C CA . ARG A 1 94 ? -13.339 -2.477 21.540 1.00 93.12 94 ARG A CA 1
ATOM 736 C C . ARG A 1 94 ? -12.084 -2.092 20.779 1.00 93.12 94 ARG A C 1
ATOM 738 O O . ARG A 1 94 ? -10.999 -2.593 21.061 1.00 93.12 94 ARG A O 1
ATOM 745 N N . LEU A 1 95 ? -12.238 -1.136 19.872 1.00 91.88 95 LEU A N 1
ATOM 746 C CA . LEU A 1 95 ? -11.155 -0.554 19.091 1.00 91.88 95 LEU A CA 1
ATOM 747 C C . LEU A 1 95 ? -11.041 0.937 19.406 1.00 91.88 95 LEU A C 1
ATOM 749 O O . LEU A 1 95 ? -12.052 1.624 19.547 1.00 91.88 95 LEU A O 1
ATOM 753 N N . LEU A 1 96 ? -9.807 1.434 19.487 1.00 93.62 96 LEU A N 1
ATOM 754 C CA . LEU A 1 96 ? -9.510 2.862 19.538 1.00 93.62 96 LEU A CA 1
ATOM 755 C C . LEU A 1 96 ? -8.973 3.286 18.163 1.00 93.62 96 LEU A C 1
ATOM 757 O O . LEU A 1 96 ? -7.837 2.934 17.837 1.00 93.62 96 LEU A O 1
ATOM 761 N N . PRO A 1 97 ? -9.757 3.999 17.335 1.00 88.81 97 PRO A N 1
ATOM 762 C CA . PRO A 1 97 ? -9.240 4.541 16.089 1.00 88.81 97 PRO A CA 1
ATOM 763 C C . PRO A 1 97 ? -8.233 5.654 16.393 1.00 88.81 97 PRO A C 1
ATOM 765 O O . PRO A 1 97 ? -8.519 6.572 17.160 1.00 88.81 97 PRO A O 1
ATOM 768 N N . VAL A 1 98 ? -7.058 5.575 15.771 1.00 91.25 98 VAL A N 1
ATOM 769 C CA . VAL A 1 98 ? -6.036 6.624 15.824 1.00 91.25 98 VAL A CA 1
ATOM 770 C C . VAL A 1 98 ? -5.940 7.240 14.438 1.00 91.25 98 VAL A C 1
ATOM 772 O O . VAL A 1 98 ? -5.697 6.531 13.463 1.00 91.25 98 VAL A O 1
ATOM 775 N N . ILE A 1 99 ? -6.156 8.551 14.355 1.00 87.75 99 ILE A N 1
ATOM 776 C CA . ILE A 1 99 ? -5.981 9.316 13.122 1.00 87.75 99 ILE A CA 1
ATOM 777 C C . ILE A 1 99 ? -4.621 9.988 13.198 1.00 87.75 99 ILE A C 1
ATOM 779 O O . ILE A 1 99 ? -4.332 10.724 14.140 1.00 87.75 99 ILE A O 1
ATOM 783 N N . GLU A 1 100 ? -3.797 9.715 12.199 1.00 83.94 100 GLU A N 1
ATOM 784 C CA . GLU A 1 100 ? -2.523 10.380 12.005 1.00 83.94 100 GLU A CA 1
ATOM 785 C C . GLU A 1 100 ? -2.647 11.258 10.758 1.00 83.94 100 GLU A C 1
ATOM 787 O O . GLU A 1 100 ? -2.988 10.776 9.680 1.00 83.94 100 GLU A O 1
ATOM 792 N N . ASP A 1 101 ? -2.470 12.563 10.955 1.00 80.19 101 ASP A N 1
ATOM 793 C CA . ASP A 1 101 ? -2.496 13.594 9.908 1.00 80.19 101 ASP A CA 1
ATOM 794 C C . ASP A 1 101 ? -1.143 14.322 9.887 1.00 80.19 101 ASP A C 1
ATOM 796 O O . ASP A 1 101 ? -1.057 15.539 9.707 1.00 80.19 101 ASP A O 1
ATOM 800 N N . SER A 1 102 ? -0.048 13.599 10.165 1.00 79.88 102 SER A N 1
ATOM 801 C CA . SER A 1 102 ? 1.262 14.237 10.074 1.00 79.88 102 SER A CA 1
ATOM 802 C C . SER A 1 102 ? 1.604 14.418 8.600 1.00 79.88 102 SER A C 1
ATOM 804 O O . SER A 1 102 ? 1.490 13.478 7.804 1.00 79.88 102 SER A O 1
ATOM 806 N N . PRO A 1 103 ? 2.092 15.600 8.204 1.00 72.75 103 PRO A N 1
ATOM 807 C CA . PRO A 1 103 ? 2.536 15.792 6.842 1.00 72.75 103 PRO A CA 1
ATOM 808 C C . PRO A 1 103 ? 3.687 14.834 6.513 1.00 72.75 103 PRO A C 1
ATOM 810 O O . PRO A 1 103 ? 4.664 14.694 7.254 1.00 72.75 103 PRO A O 1
ATOM 813 N N . THR A 1 104 ? 3.582 14.169 5.363 1.00 72.88 104 THR A N 1
ATOM 814 C CA . THR A 1 104 ? 4.700 13.387 4.836 1.00 72.88 104 THR A CA 1
ATOM 815 C C . THR A 1 104 ? 5.756 14.344 4.290 1.00 72.88 104 THR A C 1
ATOM 817 O O . THR A 1 104 ? 5.528 14.961 3.247 1.00 72.88 104 THR A O 1
ATOM 820 N N . LYS A 1 105 ? 6.931 14.383 4.931 1.00 69.44 105 LYS A N 1
ATOM 821 C CA . LYS A 1 105 ? 8.101 15.132 4.448 1.00 69.44 105 LYS A CA 1
ATOM 822 C C . LYS A 1 105 ? 8.438 14.732 3.018 1.00 69.44 105 LYS A C 1
ATOM 824 O O . LYS A 1 105 ? 8.791 13.579 2.753 1.00 69.44 105 LYS A O 1
ATOM 829 N N . ARG A 1 106 ? 8.358 15.679 2.087 1.00 68.69 106 ARG A N 1
ATOM 830 C CA . ARG A 1 106 ? 8.743 15.476 0.685 1.00 68.69 106 ARG A CA 1
ATOM 831 C C . ARG A 1 106 ? 9.666 16.603 0.251 1.00 68.69 106 ARG A C 1
ATOM 833 O O . ARG A 1 106 ? 9.451 17.760 0.585 1.00 68.69 106 ARG A O 1
ATOM 840 N N . TYR A 1 107 ? 10.678 16.243 -0.527 1.00 70.25 107 TYR A N 1
ATOM 841 C CA . TYR A 1 107 ? 11.704 17.163 -1.005 1.00 70.25 107 TYR A CA 1
ATOM 842 C C . TYR A 1 107 ? 11.813 17.057 -2.523 1.00 70.25 107 TYR A C 1
ATOM 844 O O . TYR A 1 107 ? 11.787 15.953 -3.070 1.00 70.25 107 TYR A O 1
ATOM 852 N N . GLY A 1 108 ? 11.955 18.192 -3.205 1.00 75.25 108 GLY A N 1
ATOM 853 C CA . GLY A 1 108 ? 12.233 18.233 -4.636 1.00 75.25 108 GLY A CA 1
ATOM 854 C C . GLY A 1 108 ? 11.608 19.433 -5.350 1.00 75.25 108 GLY A C 1
ATOM 855 O O . GLY A 1 108 ? 10.717 20.085 -4.813 1.00 75.25 108 GLY A O 1
ATOM 856 N N . PRO A 1 109 ? 12.036 19.702 -6.594 1.00 73.06 109 PRO A N 1
ATOM 857 C CA . PRO A 1 109 ? 11.617 20.878 -7.362 1.00 73.06 109 PRO A CA 1
ATOM 858 C C . PRO A 1 109 ? 10.148 20.851 -7.813 1.00 73.06 109 PRO A C 1
ATOM 860 O O . PRO A 1 109 ? 9.650 21.848 -8.314 1.00 73.06 109 PRO A O 1
ATOM 863 N N . LYS A 1 110 ? 9.454 19.714 -7.672 1.00 69.25 110 LYS A N 1
ATOM 864 C CA . LYS A 1 110 ? 8.044 19.531 -8.064 1.00 69.25 110 LYS A CA 1
ATOM 865 C C . LYS A 1 110 ? 7.140 19.228 -6.873 1.00 69.25 110 LYS A C 1
ATOM 867 O O . LYS A 1 110 ? 6.188 18.461 -6.989 1.00 69.25 110 LYS A O 1
ATOM 872 N N . VAL A 1 111 ? 7.499 19.756 -5.712 1.00 67.69 111 VAL A N 1
ATOM 873 C CA . VAL A 1 111 ? 6.818 19.462 -4.457 1.00 67.69 111 VAL A CA 1
ATOM 874 C C . VAL A 1 111 ? 6.317 20.757 -3.814 1.00 67.69 111 VAL A C 1
ATOM 876 O O . VAL A 1 111 ? 6.604 21.050 -2.658 1.00 67.69 111 VAL A O 1
ATOM 879 N N . GLU A 1 112 ? 5.583 21.559 -4.585 1.00 58.12 112 GLU A N 1
ATOM 880 C CA . GLU A 1 112 ? 4.867 22.711 -4.033 1.00 58.12 112 GLU A CA 1
ATOM 881 C C . GLU A 1 112 ? 3.810 22.218 -3.035 1.00 58.12 112 GLU A C 1
ATOM 883 O O . GLU A 1 112 ? 3.011 21.333 -3.340 1.00 58.12 112 GLU A O 1
ATOM 888 N N . GLY A 1 113 ? 3.846 22.750 -1.812 1.00 59.78 113 GLY A N 1
ATOM 889 C CA . GLY A 1 113 ? 2.871 22.429 -0.769 1.00 59.78 113 GLY A CA 1
ATOM 890 C C . GLY A 1 113 ? 3.119 21.139 0.020 1.00 59.78 113 GLY A C 1
ATOM 891 O O . GLY A 1 113 ? 2.322 20.835 0.909 1.00 59.78 113 GLY A O 1
ATOM 892 N N . ALA A 1 114 ? 4.203 20.388 -0.219 1.00 56.31 114 ALA A N 1
ATOM 893 C CA . ALA A 1 114 ? 4.582 19.357 0.752 1.00 56.31 114 ALA A CA 1
ATOM 894 C C . ALA A 1 114 ? 4.958 19.982 2.090 1.00 56.31 114 ALA A C 1
ATOM 896 O O . ALA A 1 114 ? 5.543 21.057 2.130 1.00 56.31 114 ALA A O 1
ATOM 897 N N . ASP A 1 115 ? 4.590 19.301 3.170 1.00 55.41 115 ASP A N 1
ATOM 898 C CA . ASP A 1 115 ? 4.607 19.813 4.543 1.00 55.41 115 ASP A CA 1
ATOM 899 C C . ASP A 1 115 ? 3.614 20.947 4.854 1.00 55.41 115 ASP A C 1
ATOM 901 O O . ASP A 1 115 ? 3.533 21.379 6.001 1.00 55.41 115 ASP A O 1
ATOM 905 N N . ILE A 1 116 ? 2.802 21.381 3.881 1.00 58.88 116 ILE A N 1
ATOM 906 C CA . ILE A 1 116 ? 1.815 22.461 4.055 1.00 58.88 116 ILE A CA 1
ATOM 907 C C . ILE A 1 116 ? 0.387 21.957 3.803 1.00 58.88 116 ILE A C 1
ATOM 909 O O . ILE A 1 116 ? -0.542 22.350 4.505 1.00 58.88 116 ILE A O 1
ATOM 913 N N . HIS A 1 117 ? 0.187 21.096 2.801 1.00 55.16 117 HIS A N 1
ATOM 914 C CA . HIS A 1 117 ? -1.123 20.544 2.460 1.00 55.16 117 HIS A CA 1
ATOM 915 C C . HIS A 1 117 ? -1.380 19.240 3.211 1.00 55.16 117 HIS A C 1
ATOM 917 O O . HIS A 1 117 ? -0.712 18.227 2.993 1.00 55.16 117 HIS A O 1
ATOM 923 N N . ARG A 1 118 ? -2.394 19.280 4.076 1.00 58.25 118 ARG A N 1
ATOM 924 C CA . ARG A 1 118 ? -3.073 18.088 4.582 1.00 58.25 118 ARG A CA 1
ATOM 925 C C . ARG A 1 118 ? -3.876 17.511 3.420 1.00 58.25 118 ARG A C 1
ATOM 927 O O . ARG A 1 118 ? -4.474 18.271 2.661 1.00 58.25 118 ARG A O 1
ATOM 934 N N . ASN A 1 119 ? -3.809 16.202 3.215 1.00 47.53 119 ASN A N 1
ATOM 935 C CA . ASN A 1 119 ? -4.597 15.538 2.179 1.00 47.53 119 ASN A CA 1
ATOM 936 C C . ASN A 1 119 ? -6.085 15.771 2.532 1.00 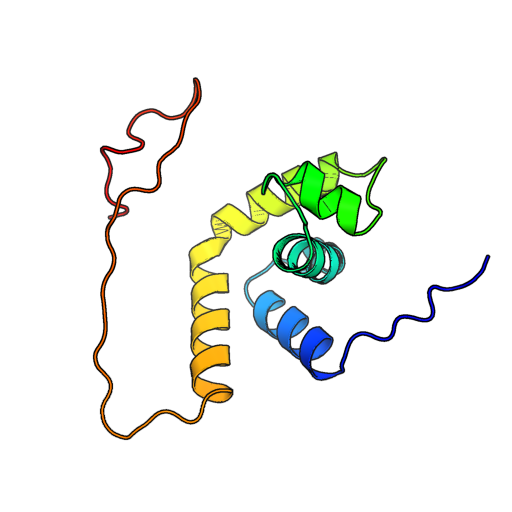47.53 119 ASN A C 1
ATOM 938 O O . ASN A 1 119 ? -6.465 15.344 3.622 1.00 47.53 119 ASN A O 1
ATOM 942 N N . PRO A 1 120 ? -6.869 16.519 1.729 1.00 46.25 120 PRO A N 1
ATOM 943 C CA . PRO A 1 120 ? -8.227 16.917 2.105 1.00 46.25 120 PRO A CA 1
ATOM 944 C C . PRO A 1 120 ? -9.182 15.727 2.234 1.00 46.25 120 PRO A C 1
ATOM 946 O O . PRO A 1 120 ? -8.960 14.701 1.546 1.00 46.25 120 PRO A O 1
#

pLDDT: mean 74.82, std 13.31, range [32.69, 93.62]

Radius of gyration: 16.97 Å; Cα contacts (8 Å, |Δi|>4): 72; chains: 1; bounding box: 34×46×39 Å

Foldseek 3Di:
DDDPPDDDDPVLVVLQVLLCPLPDVVLPPCRSQQVQLQVVQDDDNDSVSSNVSSPHDPCVVVVVVSVVRCVVRVVVSVVSVVVVCVVPDDDDPDDDDDDDQQFDDDDDPPDPQRRNDGPD

Sequence (120 aa):
MARPNWQCPSKWSEWSDWLAAGLHARDRWRRSVLLAGILFAAGRRIVSGGLRAVGVSADFQDYDYFLASLGRKAGSVATQLFLLVLRTLSLPDRLLPVIEDSPTKRYGPKVEGADIHRNP

Mean predicted aligned error: 9.51 Å